Protein AF-A0A1M5U3S8-F1 (afdb_monomer)

Foldseek 3Di:
DDDDDQVPAACLVVPVVCNVFVVLLVVVVLVVDDPVQSVQKAWHHWDQDPVDGWIKTWIDTPNDIDIWTHNTSNDID

Nearest PDB structures (foldseek):
  2ljh-assembly1_A  TM=4.948E-01  e=2.667E+00  Drosophila melanogaster
  2l33-assembly1_A  TM=5.015E-01  e=3.026E+00  Homo sapiens
  8dg5-assembly1_K  TM=4.596E-01  e=2.667E+00  Drosophila melanogaster
  7zpk-assembly1_C  TM=4.973E-01  e=5.690E+00  Mus musculus
  7v6c-assembly1_B  TM=4.571E-01  e=6.457E+00  Drosophila melanogaster

Sequence (77 aa):
MFEIKVEKIKGFNTLKVSQDMFRRFLNNFLDSWEKDTRETIIPLKISKVKSKDYLRFDYMILGKKEWLHVVGSNIWY

Solvent-accessible surface area (backbone atoms only — not comparable to full-atom values): 4465 Å² total; per-residue (Å²): 132,92,76,82,62,61,83,75,26,43,49,40,84,74,44,74,85,47,43,66,48,48,55,46,22,51,52,50,58,47,67,74,39,58,70,76,58,37,75,44,52,44,76,53,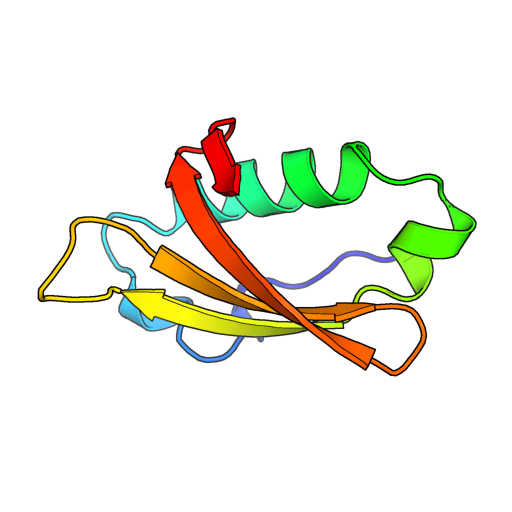32,37,43,78,44,88,94,46,96,35,31,43,38,34,30,31,43,85,91,40,82,50,69,37,42,36,71,46,44,89,40,68,94

Structure (mmCIF, N/CA/C/O backbone):
data_AF-A0A1M5U3S8-F1
#
_entry.id   AF-A0A1M5U3S8-F1
#
loop_
_atom_site.group_PDB
_atom_site.id
_atom_site.type_symbol
_atom_site.label_atom_id
_atom_site.label_alt_id
_atom_site.label_comp_id
_atom_site.label_asym_id
_atom_site.label_entity_id
_atom_site.label_seq_id
_atom_site.pdbx_PDB_ins_code
_atom_site.Cartn_x
_atom_site.Cartn_y
_atom_site.Cartn_z
_atom_site.occupancy
_atom_site.B_iso_or_equiv
_atom_site.auth_seq_id
_atom_site.auth_comp_id
_atom_site.auth_asym_id
_atom_site.auth_atom_id
_atom_site.pdbx_PDB_model_num
ATOM 1 N N . MET A 1 1 ? 8.072 -11.333 -13.124 1.00 49.50 1 MET A N 1
ATOM 2 C CA . MET A 1 1 ? 6.886 -10.736 -12.478 1.00 49.50 1 MET A CA 1
ATOM 3 C C . MET A 1 1 ? 7.309 -10.332 -11.076 1.00 49.50 1 MET A C 1
ATOM 5 O O . MET A 1 1 ? 7.737 -11.203 -10.330 1.00 49.50 1 MET A O 1
ATOM 9 N N . PHE A 1 2 ? 7.342 -9.036 -10.762 1.00 59.09 2 PHE A N 1
ATOM 10 C CA . PHE A 1 2 ? 7.753 -8.568 -9.436 1.00 59.09 2 PHE A CA 1
ATOM 11 C C . PHE A 1 2 ? 6.585 -8.784 -8.468 1.00 59.09 2 PHE A C 1
ATOM 13 O O . PHE A 1 2 ? 5.557 -8.118 -8.570 1.00 59.09 2 PHE A O 1
ATOM 20 N N . GLU A 1 3 ? 6.703 -9.775 -7.589 1.00 75.38 3 GLU A N 1
ATOM 21 C CA . GLU A 1 3 ? 5.676 -10.084 -6.597 1.00 75.38 3 GLU A CA 1
ATOM 22 C C . GLU A 1 3 ? 6.021 -9.388 -5.278 1.00 75.38 3 GLU A C 1
ATOM 24 O O . GLU A 1 3 ? 7.042 -9.675 -4.643 1.00 75.38 3 GLU A O 1
ATOM 29 N N . ILE A 1 4 ? 5.170 -8.454 -4.854 1.00 83.75 4 ILE A N 1
ATOM 30 C CA . ILE A 1 4 ? 5.321 -7.811 -3.553 1.00 83.75 4 ILE A CA 1
ATOM 31 C C . ILE A 1 4 ? 4.812 -8.764 -2.468 1.00 83.75 4 ILE A C 1
ATOM 33 O O . ILE A 1 4 ? 3.624 -9.068 -2.386 1.00 83.75 4 ILE A O 1
ATOM 37 N N . LYS A 1 5 ? 5.713 -9.172 -1.571 1.00 89.50 5 LYS A N 1
ATOM 38 C CA . LYS A 1 5 ? 5.372 -9.955 -0.374 1.00 89.50 5 LYS A CA 1
ATOM 39 C C . LYS A 1 5 ? 4.792 -9.042 0.704 1.00 89.50 5 LYS A C 1
ATOM 41 O O . LYS A 1 5 ? 5.546 -8.365 1.408 1.00 89.50 5 LYS A O 1
ATOM 46 N N . VAL A 1 6 ? 3.465 -9.012 0.839 1.00 89.31 6 VAL A N 1
ATOM 47 C CA . VAL A 1 6 ? 2.761 -8.124 1.786 1.00 89.31 6 VAL A CA 1
ATOM 48 C C . VAL A 1 6 ? 3.177 -8.330 3.241 1.00 89.31 6 VAL A C 1
ATOM 50 O O . VAL A 1 6 ? 3.159 -7.390 4.028 1.00 89.31 6 VAL A O 1
ATOM 53 N N . GLU A 1 7 ? 3.634 -9.529 3.592 1.00 91.38 7 GLU A N 1
ATOM 54 C CA . GLU A 1 7 ? 4.098 -9.901 4.929 1.00 91.38 7 GLU A CA 1
ATOM 55 C C . GLU A 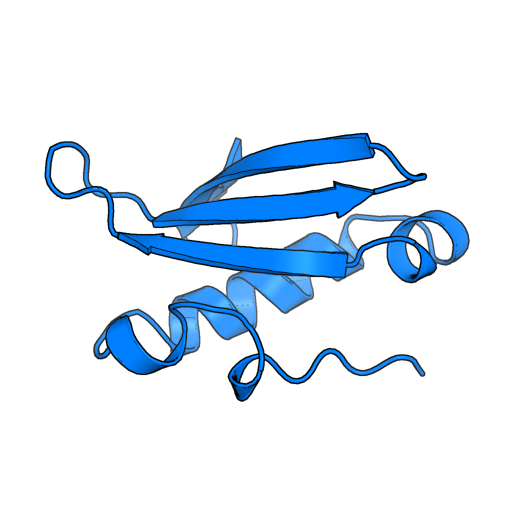1 7 ? 5.362 -9.135 5.337 1.00 91.38 7 GLU A C 1
ATOM 57 O O . GLU A 1 7 ? 5.652 -9.002 6.527 1.00 91.38 7 GLU A O 1
ATOM 62 N N . LYS A 1 8 ? 6.106 -8.610 4.355 1.00 92.44 8 LYS A N 1
ATOM 63 C CA . LYS A 1 8 ? 7.280 -7.758 4.575 1.00 92.44 8 LYS A CA 1
ATOM 64 C C . LYS A 1 8 ? 6.921 -6.282 4.765 1.00 92.44 8 LYS A C 1
ATOM 66 O O . LYS A 1 8 ? 7.779 -5.506 5.180 1.00 92.44 8 LYS A O 1
AT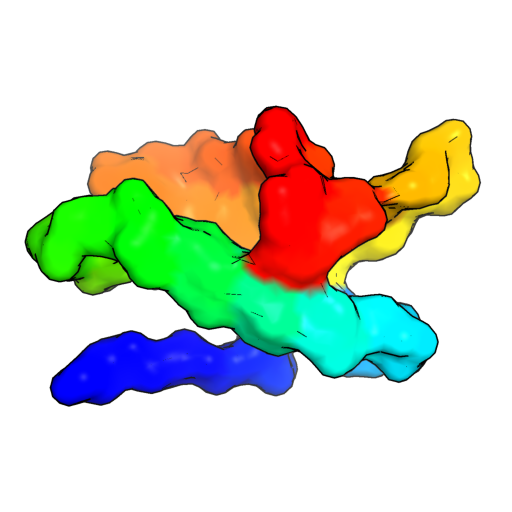OM 71 N N . ILE A 1 9 ? 5.680 -5.878 4.483 1.00 94.62 9 ILE A N 1
ATOM 72 C CA . ILE A 1 9 ? 5.240 -4.487 4.625 1.00 94.62 9 ILE A CA 1
ATOM 73 C C . ILE A 1 9 ? 5.035 -4.183 6.107 1.00 94.62 9 ILE A C 1
ATOM 75 O O . ILE A 1 9 ? 4.280 -4.858 6.816 1.00 94.62 9 ILE A O 1
ATOM 79 N N . LYS A 1 10 ? 5.688 -3.122 6.592 1.00 96.50 10 LYS A N 1
ATOM 80 C CA . LYS A 1 10 ? 5.610 -2.727 7.999 1.00 96.50 10 LYS A CA 1
ATOM 81 C C . LYS A 1 10 ? 4.154 -2.476 8.402 1.00 96.50 10 LYS A C 1
ATOM 83 O O . LYS A 1 10 ? 3.483 -1.633 7.821 1.00 96.50 10 LYS A O 1
ATOM 88 N N . GLY A 1 11 ? 3.694 -3.175 9.439 1.00 94.19 11 GLY A N 1
ATOM 89 C CA . GLY A 1 11 ? 2.336 -3.040 9.977 1.00 94.19 11 GLY A CA 1
ATOM 90 C C . GLY A 1 11 ? 1.283 -3.947 9.333 1.00 94.19 11 GLY A C 1
ATOM 91 O O . GLY A 1 11 ? 0.178 -4.027 9.854 1.00 94.19 11 GLY A O 1
ATOM 92 N N . PHE A 1 12 ? 1.603 -4.711 8.284 1.00 94.12 12 PHE A N 1
ATOM 93 C CA . PHE A 1 12 ? 0.642 -5.653 7.694 1.00 94.12 12 PHE A CA 1
ATOM 94 C C . PHE A 1 12 ? 0.187 -6.729 8.695 1.00 94.12 12 PHE A C 1
ATOM 96 O O . PHE A 1 12 ? -1.007 -6.983 8.873 1.00 94.12 12 PHE A O 1
ATOM 103 N N . ASN A 1 13 ? 1.135 -7.304 9.439 1.00 92.31 13 ASN A N 1
ATOM 104 C CA . ASN A 1 13 ? 0.848 -8.345 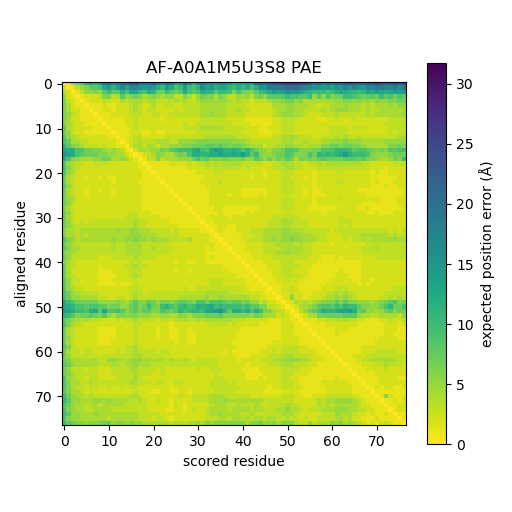10.432 1.00 92.31 13 ASN A CA 1
ATOM 105 C C . ASN A 1 13 ? -0.003 -7.844 11.617 1.00 92.31 13 ASN A C 1
ATOM 107 O O . ASN A 1 13 ? -0.570 -8.651 12.347 1.00 92.31 13 ASN A O 1
ATOM 111 N N . THR A 1 14 ? -0.138 -6.526 11.806 1.00 90.44 14 THR A N 1
ATOM 112 C CA . THR A 1 14 ? -0.954 -5.948 12.886 1.00 90.44 14 THR A CA 1
ATOM 113 C C . THR A 1 14 ? -2.388 -5.627 12.458 1.00 90.44 14 THR A C 1
ATOM 115 O O . THR A 1 14 ? -3.210 -5.306 13.316 1.00 90.44 14 THR A O 1
ATOM 118 N N . LEU A 1 15 ? -2.723 -5.757 11.166 1.00 85.75 15 LEU A N 1
ATOM 119 C CA . LEU A 1 15 ? -4.059 -5.460 10.634 1.00 85.75 15 LEU A CA 1
ATOM 120 C C . LEU A 1 15 ? -5.142 -6.457 11.065 1.00 85.75 15 LEU A C 1
ATOM 122 O O . LEU A 1 15 ? -6.315 -6.091 11.025 1.00 85.75 15 LEU A O 1
ATOM 126 N N . LYS A 1 16 ? -4.766 -7.679 11.473 1.00 80.31 16 LYS A N 1
ATOM 127 C CA . LYS A 1 16 ? -5.636 -8.804 11.877 1.00 80.31 16 LYS A CA 1
ATOM 128 C C . LYS A 1 16 ? -6.838 -9.042 10.943 1.00 80.31 16 LYS A C 1
ATOM 130 O O . LYS A 1 16 ? -6.765 -9.901 10.082 1.00 80.31 16 LYS A O 1
ATOM 135 N N . VAL A 1 17 ? -7.915 -8.270 11.084 1.00 75.25 17 VAL A N 1
ATOM 136 C CA . VAL A 1 17 ? -9.167 -8.383 10.311 1.00 75.25 17 VAL A CA 1
ATOM 137 C C . VAL A 1 17 ? -9.039 -7.821 8.887 1.00 75.25 17 VAL A C 1
ATOM 139 O O . VAL A 1 17 ? -9.716 -8.280 7.976 1.00 75.25 17 VAL A O 1
ATOM 142 N N . SER A 1 18 ? -8.164 -6.837 8.662 1.00 85.25 18 SER A N 1
ATOM 143 C CA . SER A 1 18 ? -8.097 -6.117 7.378 1.00 85.25 18 SER A CA 1
ATOM 144 C C . SER A 1 18 ? -7.027 -6.640 6.409 1.00 85.25 18 SER A C 1
ATOM 146 O 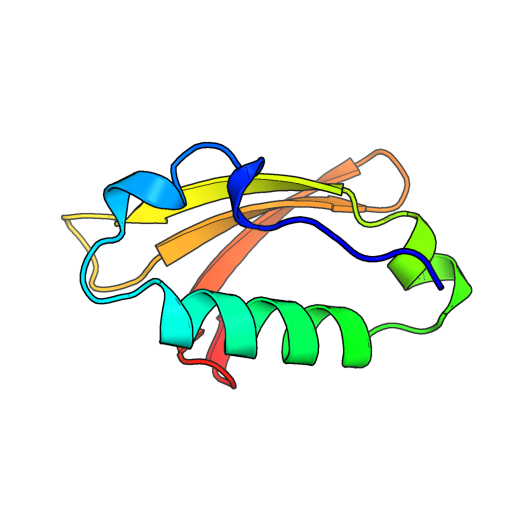O . SER A 1 18 ? -6.756 -5.985 5.404 1.00 85.25 18 SER A O 1
ATOM 148 N N . GLN A 1 19 ? -6.399 -7.788 6.688 1.00 92.19 19 GLN A N 1
ATOM 149 C CA . GLN A 1 19 ? -5.304 -8.319 5.863 1.00 92.19 19 GLN A CA 1
ATOM 150 C C . GLN A 1 19 ? -5.756 -8.702 4.452 1.00 92.19 19 GLN A C 1
ATOM 152 O O . GLN A 1 19 ? -5.120 -8.288 3.485 1.00 92.19 19 GLN A O 1
ATOM 157 N N . ASP A 1 20 ? -6.870 -9.423 4.319 1.00 93.38 20 ASP A N 1
ATOM 158 C CA . ASP A 1 20 ? -7.390 -9.836 3.008 1.00 93.38 20 ASP A CA 1
ATOM 159 C C . ASP A 1 20 ? -7.866 -8.645 2.180 1.00 93.38 20 ASP A C 1
ATOM 161 O O . ASP A 1 20 ? -7.602 -8.567 0.979 1.00 93.38 20 ASP A O 1
ATOM 165 N N . MET A 1 21 ? -8.512 -7.674 2.834 1.00 93.69 21 MET A N 1
ATOM 166 C CA . MET A 1 21 ? -8.88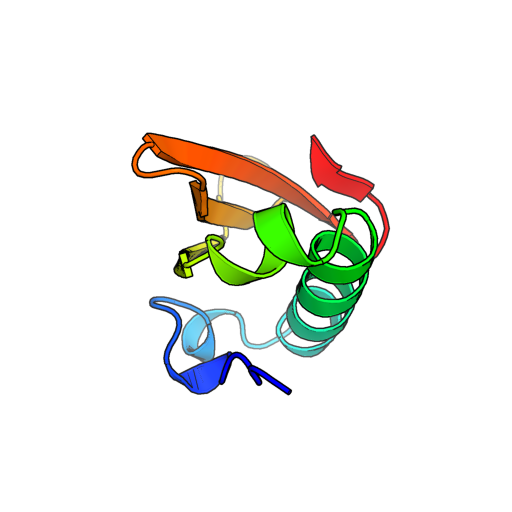9 -6.414 2.198 1.00 93.69 21 MET A CA 1
ATOM 167 C C . MET A 1 21 ? -7.648 -5.690 1.670 1.00 93.69 21 MET A C 1
ATOM 169 O O . MET A 1 21 ? -7.632 -5.285 0.510 1.00 93.69 21 MET A O 1
ATOM 173 N N . PHE A 1 22 ? -6.586 -5.603 2.477 1.00 94.88 22 PHE A N 1
ATOM 174 C CA . PHE A 1 22 ? -5.340 -4.962 2.070 1.00 94.88 22 PHE A CA 1
ATOM 175 C C . PHE A 1 22 ? -4.627 -5.705 0.930 1.00 94.88 22 PHE A C 1
ATOM 177 O O . PHE A 1 22 ? -4.112 -5.056 0.027 1.00 94.88 22 PHE A O 1
ATOM 184 N N . ARG A 1 23 ? -4.624 -7.047 0.921 1.00 95.12 23 ARG A N 1
ATOM 185 C CA . ARG A 1 23 ? -4.076 -7.838 -0.200 1.00 95.12 23 ARG A CA 1
ATOM 186 C C . ARG A 1 23 ? -4.785 -7.507 -1.511 1.00 95.12 23 ARG A C 1
ATOM 188 O O . ARG A 1 23 ? -4.127 -7.248 -2.514 1.00 95.12 23 ARG A O 1
ATOM 195 N N . ARG A 1 24 ? -6.122 -7.480 -1.491 1.00 95.31 24 ARG A N 1
ATOM 196 C CA . ARG A 1 24 ? -6.933 -7.128 -2.668 1.00 95.31 24 ARG A CA 1
ATOM 197 C C . ARG A 1 24 ? -6.699 -5.681 -3.096 1.00 95.31 24 ARG A C 1
ATOM 199 O O . ARG A 1 24 ? -6.473 -5.444 -4.274 1.00 95.31 24 ARG A O 1
ATOM 206 N N . PHE A 1 25 ? -6.685 -4.750 -2.139 1.00 96.00 25 PHE A N 1
ATOM 207 C CA . PHE A 1 25 ? -6.315 -3.355 -2.384 1.00 96.00 25 PHE A CA 1
ATOM 208 C C . PHE A 1 25 ? -4.963 -3.256 -3.092 1.00 96.00 25 PHE A C 1
ATOM 210 O O . PHE A 1 25 ? -4.880 -2.592 -4.114 1.00 96.00 25 PHE A O 1
ATOM 217 N N . LEU A 1 26 ? -3.918 -3.917 -2.583 1.00 95.69 26 LEU A N 1
ATOM 218 C CA . LEU A 1 26 ? -2.579 -3.778 -3.146 1.00 95.69 26 LEU A CA 1
ATOM 219 C C . LEU A 1 26 ? -2.520 -4.293 -4.586 1.00 95.69 26 LEU A C 1
ATOM 221 O O . LEU A 1 26 ? -1.903 -3.648 -5.424 1.00 95.69 26 LEU A O 1
ATOM 225 N N . ASN A 1 27 ? -3.179 -5.413 -4.884 1.00 94.56 27 ASN A N 1
ATOM 226 C CA . ASN A 1 27 ? -3.256 -5.918 -6.254 1.00 94.56 27 ASN A CA 1
ATOM 227 C C . ASN A 1 27 ? -3.960 -4.915 -7.173 1.00 94.56 27 ASN A C 1
ATOM 229 O O . ASN A 1 27 ? -3.385 -4.514 -8.178 1.00 94.56 27 ASN A O 1
ATOM 233 N N . ASN A 1 28 ? -5.138 -4.430 -6.775 1.00 95.81 28 ASN A N 1
ATOM 234 C CA . ASN A 1 28 ? -5.907 -3.468 -7.565 1.00 95.81 28 ASN A CA 1
ATOM 235 C C . ASN A 1 28 ? -5.161 -2.139 -7.749 1.00 95.81 28 ASN A C 1
ATOM 237 O O . ASN A 1 28 ? -5.180 -1.560 -8.830 1.00 95.81 28 ASN A O 1
ATOM 241 N N . PHE A 1 29 ? -4.472 -1.677 -6.705 1.00 95.88 29 PHE A N 1
ATOM 242 C CA . PHE A 1 29 ? -3.631 -0.490 -6.749 1.00 95.88 29 PHE A CA 1
ATOM 243 C C . PHE A 1 29 ? -2.470 -0.672 -7.725 1.00 95.88 29 PHE A C 1
ATOM 245 O O . PHE A 1 29 ? -2.216 0.210 -8.528 1.00 95.88 29 PHE A O 1
ATOM 252 N N . LEU A 1 30 ? -1.765 -1.806 -7.695 1.00 94.12 30 LEU A N 1
ATOM 253 C CA . LEU A 1 30 ? -0.658 -2.070 -8.620 1.00 94.12 30 LEU A CA 1
ATOM 254 C C . LEU A 1 30 ? -1.135 -2.258 -10.065 1.00 94.12 30 LEU A C 1
ATOM 256 O O . LEU A 1 30 ? -0.419 -1.874 -10.986 1.00 94.12 30 LEU A O 1
ATOM 260 N N . ASP A 1 31 ? -2.317 -2.840 -10.263 1.00 94.31 31 ASP A N 1
ATOM 261 C CA . ASP A 1 31 ? -2.919 -3.056 -11.581 1.00 94.31 31 ASP A CA 1
ATOM 262 C C . ASP A 1 31 ? -3.475 -1.762 -12.200 1.00 94.31 31 ASP A C 1
ATOM 264 O O . ASP A 1 31 ? -3.645 -1.699 -13.416 1.00 94.31 31 ASP A O 1
ATOM 268 N N . SER A 1 32 ? -3.708 -0.707 -11.407 1.00 94.38 32 SER A N 1
ATOM 269 C CA . SER A 1 32 ? -4.113 0.605 -11.930 1.00 94.38 32 SER A CA 1
ATOM 270 C C . SER A 1 32 ? -2.956 1.429 -12.503 1.00 94.38 32 SER A C 1
ATOM 272 O O . SER A 1 32 ? -3.194 2.511 -13.036 1.00 94.38 32 SER A O 1
ATOM 274 N N . TRP A 1 33 ? -1.711 0.963 -12.369 1.00 93.81 33 TRP A N 1
ATOM 275 C CA . TRP A 1 33 ? -0.531 1.625 -12.924 1.00 93.81 33 TRP A CA 1
ATOM 276 C C . TRP A 1 33 ? -0.017 0.900 -14.162 1.00 93.81 33 TRP A C 1
ATOM 278 O O . TRP A 1 33 ? -0.036 -0.328 -14.249 1.00 93.81 33 TRP A O 1
ATOM 288 N N . GLU A 1 34 ? 0.540 1.672 -15.094 1.00 94.31 34 GLU A N 1
ATOM 289 C CA . GLU A 1 34 ? 1.328 1.119 -16.192 1.00 94.31 34 GLU A CA 1
ATOM 290 C C . GLU A 1 34 ? 2.530 0.332 -15.658 1.00 94.31 34 GLU A C 1
ATOM 292 O O . GLU A 1 34 ? 3.087 0.652 -14.602 1.00 94.31 34 GLU A O 1
ATOM 297 N N . LYS A 1 35 ? 2.953 -0.688 -16.412 1.00 90.94 35 LYS A N 1
ATOM 298 C CA . LYS A 1 35 ? 3.982 -1.650 -15.995 1.00 90.94 35 LYS A CA 1
ATOM 299 C C . LYS A 1 35 ? 5.260 -0.976 -15.481 1.00 90.94 35 LYS A C 1
ATOM 301 O O . LYS A 1 35 ? 5.713 -1.313 -14.390 1.00 90.94 35 LYS A O 1
ATOM 306 N N . ASP A 1 36 ? 5.795 -0.010 -16.221 1.00 92.38 36 ASP A N 1
ATOM 307 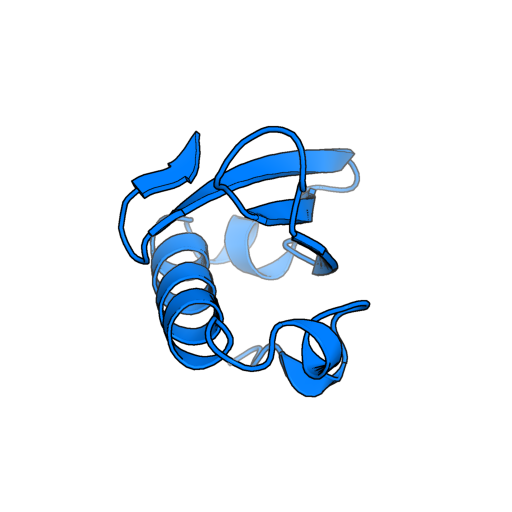C CA . ASP A 1 36 ? 7.062 0.645 -15.876 1.00 92.38 36 ASP A CA 1
ATOM 308 C C . ASP A 1 36 ? 6.938 1.454 -14.579 1.00 92.38 36 ASP A C 1
ATOM 310 O O . ASP A 1 36 ? 7.826 1.432 -13.730 1.00 92.38 36 ASP A O 1
ATOM 314 N N . THR A 1 37 ? 5.791 2.107 -14.369 1.00 92.75 37 THR A N 1
ATOM 315 C CA . THR A 1 37 ? 5.525 2.848 -13.130 1.00 92.75 37 THR A CA 1
ATOM 316 C C . THR A 1 37 ? 5.335 1.895 -11.953 1.00 92.75 37 THR A C 1
ATOM 318 O O . THR A 1 37 ? 5.926 2.108 -10.889 1.00 92.75 37 THR A O 1
ATOM 321 N N . ARG A 1 38 ? 4.569 0.813 -12.150 1.00 93.56 38 ARG A N 1
ATOM 322 C CA . ARG A 1 38 ? 4.314 -0.238 -11.154 1.00 93.56 38 ARG A CA 1
ATOM 323 C C . ARG A 1 38 ? 5.606 -0.842 -10.611 1.00 93.56 38 ARG A C 1
ATOM 325 O O . ARG A 1 38 ? 5.696 -1.091 -9.413 1.00 93.56 38 ARG A O 1
ATOM 332 N N . GLU A 1 39 ? 6.605 -1.064 -11.460 1.00 92.62 39 GLU A N 1
ATOM 333 C CA . GLU A 1 39 ? 7.900 -1.631 -11.053 1.00 92.62 39 GLU A CA 1
ATOM 334 C C . GLU A 1 39 ? 8.706 -0.697 -10.133 1.00 92.62 39 GLU A C 1
ATOM 336 O O . GLU A 1 39 ? 9.568 -1.162 -9.387 1.00 92.62 39 GLU A O 1
ATOM 341 N N . THR A 1 40 ? 8.386 0.601 -10.105 1.00 94.56 40 THR A N 1
ATOM 342 C CA . THR A 1 40 ? 8.997 1.563 -9.170 1.00 94.56 40 THR A CA 1
ATOM 343 C C . THR A 1 40 ? 8.275 1.661 -7.828 1.00 94.56 40 THR A C 1
ATOM 345 O O . THR A 1 40 ? 8.764 2.339 -6.919 1.00 94.56 40 THR A O 1
ATOM 348 N N . ILE A 1 41 ? 7.115 1.006 -7.687 1.00 95.44 41 ILE A N 1
ATOM 349 C CA . ILE A 1 41 ? 6.308 1.077 -6.472 1.00 95.44 41 ILE A CA 1
ATOM 350 C C . ILE A 1 41 ? 6.923 0.194 -5.389 1.00 95.44 41 ILE A C 1
ATOM 352 O O . ILE A 1 41 ? 6.988 -1.029 -5.510 1.00 95.44 41 ILE A O 1
ATOM 356 N N . ILE A 1 42 ? 7.313 0.816 -4.276 1.00 95.50 42 ILE A N 1
ATOM 357 C CA .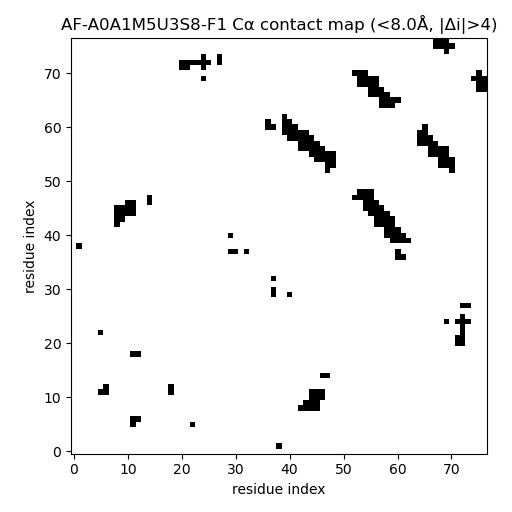 ILE A 1 42 ? 7.865 0.127 -3.107 1.00 95.50 42 ILE A CA 1
ATOM 358 C C . ILE A 1 42 ? 6.959 0.391 -1.905 1.00 95.50 42 ILE A C 1
ATOM 360 O O . ILE A 1 42 ? 6.991 1.484 -1.334 1.00 95.50 42 ILE A O 1
ATOM 364 N N . PRO A 1 43 ? 6.156 -0.592 -1.475 1.00 96.44 43 PRO A N 1
ATOM 365 C CA . PRO A 1 43 ? 5.351 -0.463 -0.269 1.00 96.44 43 PRO A CA 1
ATOM 366 C C . PRO A 1 43 ? 6.218 -0.333 0.981 1.00 96.44 43 PRO A C 1
ATOM 368 O O . PRO A 1 43 ? 7.107 -1.149 1.220 1.00 96.44 43 PRO A O 1
ATOM 371 N N . LEU A 1 44 ? 5.948 0.682 1.801 1.00 96.81 44 LEU A N 1
ATOM 372 C CA . LEU A 1 44 ? 6.758 0.982 2.982 1.00 96.81 44 LEU A CA 1
ATOM 373 C C . LEU A 1 44 ? 6.043 0.565 4.263 1.00 96.81 44 LEU A C 1
ATOM 375 O O . LEU A 1 44 ? 6.624 -0.097 5.128 1.00 96.81 44 LEU A O 1
ATOM 379 N N . LYS A 1 45 ? 4.782 0.978 4.409 1.00 97.12 45 LYS A N 1
ATOM 380 C CA . LYS A 1 45 ? 4.029 0.800 5.649 1.00 97.12 45 LYS A CA 1
ATOM 381 C C . LYS A 1 45 ? 2.528 0.797 5.390 1.00 97.12 45 LYS A C 1
ATOM 383 O O . LYS A 1 45 ? 2.028 1.540 4.559 1.00 97.12 45 LYS A O 1
ATOM 388 N N . ILE A 1 46 ? 1.808 0.011 6.177 1.00 96.56 46 ILE A N 1
ATOM 389 C CA . ILE A 1 46 ? 0.359 0.097 6.321 1.00 96.56 46 ILE A CA 1
ATOM 390 C C . ILE A 1 46 ? 0.025 0.272 7.800 1.00 96.56 46 ILE A C 1
ATOM 392 O O . ILE A 1 46 ? 0.627 -0.357 8.673 1.00 96.56 46 ILE A O 1
ATOM 396 N N . SER A 1 47 ? -0.905 1.168 8.117 1.00 95.12 47 SER A N 1
ATOM 397 C CA . SER A 1 47 ? -1.331 1.376 9.502 1.00 95.12 47 SER A CA 1
ATOM 398 C C . SER A 1 47 ? -2.801 1.735 9.607 1.00 95.12 47 SER A C 1
ATOM 400 O O . SER A 1 47 ? -3.301 2.544 8.832 1.00 95.12 47 SER A O 1
ATOM 402 N N . LYS A 1 48 ? -3.487 1.156 10.597 1.00 92.94 48 LYS A N 1
ATOM 403 C CA . LYS A 1 48 ? -4.854 1.552 10.937 1.00 92.94 48 LYS A CA 1
ATOM 404 C C . LYS A 1 48 ? -4.832 2.911 11.629 1.00 92.94 48 LYS A C 1
ATOM 406 O O . LYS A 1 48 ? -4.176 3.069 12.662 1.00 92.94 48 LYS A O 1
ATOM 411 N N . VAL A 1 49 ? -5.557 3.876 11.077 1.00 91.38 49 VAL A N 1
ATOM 412 C CA . VAL A 1 49 ? -5.775 5.169 11.725 1.00 91.38 49 VAL A CA 1
ATOM 413 C C . VAL A 1 49 ? -6.941 4.984 12.695 1.00 91.38 49 VAL A C 1
ATOM 415 O O . VAL A 1 49 ? -7.996 4.504 12.318 1.00 91.38 49 VAL A O 1
ATOM 418 N N . LYS A 1 50 ? -6.744 5.245 13.993 1.00 82.06 50 LYS A N 1
ATOM 419 C CA . LYS A 1 50 ? -7.792 4.969 15.001 1.00 82.06 50 LYS A CA 1
ATOM 420 C C . LYS A 1 50 ? -8.884 6.036 15.033 1.00 82.06 50 LYS A C 1
ATOM 422 O O . LYS A 1 50 ? -10.018 5.732 15.369 1.00 82.06 50 LYS A O 1
ATOM 427 N N . SER A 1 51 ? -8.529 7.277 14.712 1.00 85.75 51 SER A N 1
ATOM 428 C CA . SER A 1 51 ? -9.447 8.420 14.736 1.00 85.75 51 SER A CA 1
ATOM 429 C C . SER A 1 51 ? -10.360 8.498 13.513 1.00 85.75 51 SER A C 1
ATOM 431 O O . SER A 1 51 ? -11.305 9.280 13.513 1.00 85.75 51 SER A O 1
ATOM 433 N N . LYS A 1 52 ? -10.065 7.735 12.459 1.00 77.62 52 LYS A N 1
ATOM 434 C CA . LYS A 1 52 ? -10.776 7.741 11.180 1.00 77.62 52 LYS A CA 1
ATOM 435 C C . LYS A 1 52 ? -10.756 6.314 10.641 1.00 77.62 52 LYS A C 1
ATOM 437 O O . LYS A 1 52 ? -9.684 5.726 10.614 1.00 77.62 52 LYS A O 1
ATOM 442 N N . ASP A 1 53 ? -11.892 5.754 10.240 1.00 87.38 53 ASP A N 1
ATOM 443 C CA . ASP A 1 53 ? -12.008 4.328 9.890 1.00 87.38 53 ASP A CA 1
ATOM 444 C C . ASP A 1 53 ? -11.411 3.996 8.505 1.00 87.38 53 ASP A C 1
ATOM 446 O O . ASP A 1 53 ? -12.116 3.673 7.556 1.00 87.38 53 ASP A O 1
ATOM 450 N N . TYR A 1 54 ? -10.088 4.137 8.368 1.00 92.19 54 TYR A N 1
ATOM 451 C CA . TYR A 1 54 ? -9.330 3.796 7.161 1.00 92.19 54 TYR A CA 1
ATOM 452 C C . TYR A 1 54 ? -7.916 3.292 7.500 1.00 92.19 54 TYR A C 1
ATOM 454 O O . TYR A 1 54 ? -7.396 3.480 8.611 1.00 92.19 54 TYR A O 1
ATOM 462 N N . LEU A 1 55 ? -7.260 2.655 6.525 1.00 94.94 55 LEU A N 1
ATOM 463 C CA . LEU A 1 55 ? -5.838 2.317 6.610 1.00 94.94 55 LEU A CA 1
ATOM 464 C C . LEU A 1 55 ? -4.998 3.336 5.838 1.00 94.94 55 LEU A C 1
ATOM 466 O O . LEU A 1 55 ? -5.264 3.607 4.674 1.00 94.94 55 LEU A O 1
ATOM 470 N N . ARG A 1 56 ? -3.952 3.879 6.455 1.00 96.56 56 ARG A N 1
ATOM 471 C CA . ARG A 1 56 ? -2.953 4.692 5.757 1.00 96.56 56 ARG A CA 1
ATOM 472 C C . ARG A 1 56 ? -1.902 3.784 5.139 1.00 96.56 56 ARG A C 1
ATOM 474 O O . ARG A 1 56 ? -1.202 3.089 5.885 1.00 96.56 56 ARG A O 1
ATOM 481 N N . PHE A 1 57 ? -1.782 3.831 3.818 1.00 97.75 57 PHE A N 1
ATOM 482 C CA . PHE A 1 57 ? -0.755 3.125 3.061 1.00 97.75 57 PHE A CA 1
ATOM 483 C C . PHE A 1 57 ? 0.331 4.104 2.620 1.00 97.75 57 PHE A C 1
ATOM 485 O O . PHE A 1 57 ? 0.055 5.011 1.844 1.00 97.75 57 PHE A O 1
ATOM 492 N N . ASP A 1 58 ? 1.548 3.931 3.129 1.00 98.12 58 ASP A N 1
ATOM 493 C CA . ASP A 1 58 ? 2.732 4.690 2.729 1.00 98.12 58 ASP A CA 1
ATOM 494 C C . ASP A 1 58 ? 3.558 3.852 1.741 1.00 98.12 58 ASP A C 1
ATOM 496 O O . ASP A 1 58 ? 3.874 2.683 2.007 1.00 98.12 58 ASP A O 1
ATOM 500 N N . TYR A 1 59 ? 3.954 4.454 0.624 1.00 97.38 59 TYR A N 1
ATOM 501 C CA . TYR A 1 59 ? 4.714 3.803 -0.441 1.00 97.38 59 TYR A CA 1
ATOM 502 C C . TYR A 1 59 ? 5.720 4.774 -1.071 1.00 97.38 59 TYR A C 1
ATOM 504 O O . TYR A 1 59 ? 5.718 5.975 -0.803 1.00 97.38 59 TYR A O 1
ATOM 512 N N . MET A 1 60 ? 6.634 4.243 -1.872 1.00 97.38 60 MET A N 1
ATOM 513 C CA . MET A 1 60 ? 7.490 5.026 -2.753 1.00 97.38 60 MET A CA 1
ATOM 514 C C . MET A 1 60 ? 7.076 4.773 -4.196 1.00 97.38 60 MET A C 1
ATOM 516 O O . MET A 1 60 ? 6.744 3.640 -4.523 1.00 97.38 60 MET A O 1
ATOM 520 N N . ILE A 1 61 ? 7.109 5.799 -5.037 1.00 96.25 61 ILE A N 1
ATOM 521 C CA . ILE A 1 61 ? 6.858 5.720 -6.478 1.00 96.25 61 ILE A CA 1
ATOM 522 C C . ILE A 1 61 ? 7.785 6.715 -7.173 1.00 96.25 61 ILE A C 1
ATOM 524 O O . ILE A 1 61 ? 7.910 7.854 -6.724 1.00 96.25 61 ILE A O 1
ATOM 528 N N . LEU A 1 62 ? 8.504 6.285 -8.214 1.00 94.94 62 LEU A N 1
ATOM 529 C CA . LEU A 1 62 ? 9.468 7.134 -8.937 1.00 94.94 62 LEU A CA 1
ATOM 530 C C . LEU A 1 62 ? 10.449 7.892 -8.006 1.00 94.94 62 LEU A C 1
ATOM 532 O O . LEU A 1 62 ? 10.758 9.065 -8.211 1.00 94.94 62 LEU A O 1
ATOM 536 N N . GLY A 1 63 ? 10.898 7.239 -6.927 1.00 95.25 63 GLY A N 1
ATOM 537 C CA . GLY A 1 63 ? 11.811 7.821 -5.931 1.00 95.25 63 GLY A CA 1
ATOM 538 C C . GLY A 1 63 ? 11.179 8.823 -4.952 1.00 95.25 63 GLY A C 1
ATOM 539 O O . GLY A 1 63 ? 11.875 9.347 -4.082 1.00 95.25 63 GLY A O 1
ATOM 540 N N . LYS A 1 64 ? 9.870 9.080 -5.042 1.00 97.25 64 LYS A N 1
ATOM 541 C CA . LYS A 1 64 ? 9.129 9.970 -4.138 1.00 97.25 64 LYS A CA 1
ATOM 542 C C . LYS A 1 64 ? 8.312 9.167 -3.140 1.00 97.25 64 LYS A C 1
ATOM 544 O O . LYS A 1 64 ? 7.748 8.133 -3.482 1.00 97.25 64 LYS A O 1
ATOM 549 N N . LYS A 1 65 ? 8.267 9.634 -1.891 1.00 97.69 65 LYS A N 1
ATOM 550 C CA . LYS A 1 65 ? 7.397 9.054 -0.863 1.00 97.69 65 LYS A CA 1
ATOM 551 C C . LYS A 1 65 ? 6.001 9.632 -1.010 1.00 97.69 65 LYS A C 1
ATOM 553 O O . LYS A 1 65 ? 5.843 10.843 -0.928 1.00 97.69 65 LYS A O 1
ATOM 558 N N . GLU A 1 66 ? 5.028 8.748 -1.126 1.00 97.94 66 GLU A N 1
ATOM 559 C CA . GLU A 1 66 ? 3.615 9.074 -1.231 1.00 97.94 66 GLU A CA 1
ATOM 560 C C . GLU A 1 66 ? 2.817 8.268 -0.206 1.00 97.94 66 GLU A C 1
ATOM 562 O O . GLU A 1 66 ? 3.307 7.308 0.406 1.00 97.94 66 GLU A O 1
ATOM 567 N N . TRP A 1 67 ? 1.575 8.677 0.015 1.00 97.62 67 TRP A N 1
ATOM 568 C CA . TRP A 1 67 ? 0.647 7.941 0.859 1.00 97.62 67 TRP A CA 1
ATOM 569 C C . TRP A 1 67 ? -0.790 8.153 0.395 1.00 97.62 67 TRP A C 1
ATOM 571 O O . TRP A 1 67 ? -1.087 9.132 -0.280 1.00 97.62 67 TRP A O 1
ATOM 581 N N . LEU A 1 68 ? -1.676 7.232 0.769 1.00 97.12 68 LEU A N 1
ATOM 582 C CA . LEU A 1 68 ? -3.104 7.337 0.469 1.00 97.12 68 LEU A CA 1
ATOM 583 C C . LEU A 1 68 ? -3.975 6.706 1.565 1.00 97.12 68 LEU A C 1
ATOM 585 O O . LEU A 1 68 ? -3.499 5.937 2.415 1.00 97.12 68 LEU A O 1
ATOM 589 N N . HIS A 1 69 ? -5.258 7.052 1.547 1.00 95.94 69 HIS A N 1
ATOM 590 C CA . HIS A 1 69 ? -6.306 6.457 2.365 1.00 95.94 69 HIS A CA 1
ATOM 591 C C . HIS A 1 69 ? -6.802 5.183 1.691 1.00 95.94 69 HIS A C 1
ATOM 593 O O . HIS A 1 69 ? -7.255 5.228 0.558 1.00 95.94 69 HIS A O 1
ATOM 599 N N . VAL A 1 70 ? -6.779 4.053 2.392 1.00 96.06 70 VAL A N 1
ATOM 600 C CA . VAL A 1 70 ? -7.402 2.802 1.948 1.00 96.06 70 VAL A CA 1
ATOM 601 C C . VAL A 1 70 ? -8.661 2.585 2.772 1.00 96.06 70 VAL A C 1
ATOM 603 O O . VAL A 1 70 ? -8.587 2.264 3.962 1.00 96.06 70 VAL A O 1
ATOM 606 N N . VAL A 1 71 ? -9.813 2.774 2.137 1.00 94.06 71 VAL A N 1
ATOM 607 C CA . VAL A 1 71 ? -11.132 2.559 2.752 1.00 94.06 71 VAL A CA 1
ATOM 608 C C . VAL A 1 71 ? -11.661 1.165 2.404 1.00 94.06 71 VAL A C 1
ATOM 610 O O . VAL A 1 71 ? -12.319 0.520 3.215 1.00 94.06 71 VAL A O 1
ATOM 613 N N . GLY A 1 72 ? -11.309 0.648 1.226 1.00 93.25 72 GLY A N 1
ATOM 614 C CA . GLY A 1 72 ? -11.628 -0.714 0.810 1.00 93.25 72 GLY A CA 1
ATOM 615 C C . GLY A 1 72 ? -10.738 -1.184 -0.333 1.00 93.25 72 GLY A C 1
ATOM 616 O O . GLY A 1 72 ? -9.879 -0.447 -0.813 1.00 93.25 72 GLY A O 1
ATOM 617 N N . SER A 1 73 ? -10.973 -2.403 -0.821 1.00 94.31 73 SER A N 1
ATOM 618 C CA . SER A 1 73 ? -10.155 -2.990 -1.892 1.00 94.31 73 SER A CA 1
ATOM 619 C C . SER A 1 73 ? -10.239 -2.251 -3.229 1.00 94.31 73 SER A C 1
ATOM 621 O O . SER A 1 73 ? -9.381 -2.479 -4.065 1.00 94.31 73 SER A O 1
ATOM 623 N N . ASN A 1 74 ? -11.263 -1.416 -3.435 1.00 95.31 74 ASN A N 1
ATOM 624 C CA . ASN A 1 74 ? -11.525 -0.640 -4.659 1.00 95.31 74 ASN A CA 1
ATOM 625 C C . ASN A 1 74 ? -11.707 0.864 -4.385 1.00 95.31 74 ASN A C 1
ATOM 627 O O . ASN A 1 74 ? -12.165 1.593 -5.257 1.00 95.31 74 ASN A O 1
ATOM 631 N N . ILE A 1 75 ? -11.449 1.316 -3.153 1.00 94.06 75 ILE A N 1
ATOM 632 C CA . ILE A 1 75 ? -11.738 2.688 -2.721 1.00 94.06 75 ILE A CA 1
ATOM 633 C C . ILE A 1 75 ? -10.520 3.224 -1.976 1.00 94.06 75 ILE A C 1
ATOM 635 O O . ILE A 1 75 ? -10.265 2.839 -0.827 1.00 94.06 75 ILE A O 1
ATOM 639 N N . TRP A 1 76 ? -9.786 4.112 -2.645 1.00 95.00 76 TRP A N 1
ATOM 640 C CA . TRP A 1 76 ? -8.617 4.796 -2.109 1.00 95.00 76 TRP A CA 1
ATOM 641 C C . TRP A 1 76 ? -8.444 6.203 -2.698 1.00 95.00 76 TRP A C 1
ATOM 643 O O . TRP A 1 76 ? -8.869 6.439 -3.829 1.00 95.00 76 TRP A O 1
ATOM 653 N N . TYR A 1 77 ? -7.847 7.128 -1.936 1.00 92.75 77 TYR A N 1
ATOM 654 C CA . TYR A 1 77 ? -7.585 8.518 -2.350 1.00 92.75 77 TYR A CA 1
ATOM 655 C C . TYR A 1 77 ? -6.508 9.213 -1.508 1.00 92.75 77 TYR A C 1
ATOM 657 O O .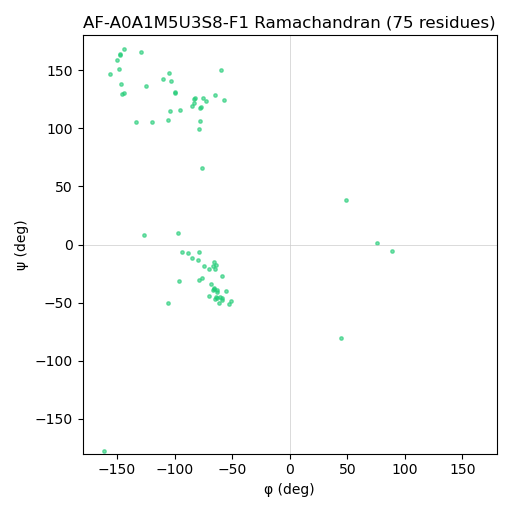 TYR A 1 77 ? -6.263 8.790 -0.351 1.00 92.75 77 TYR A O 1
#

Secondary structure (DSSP, 8-state):
-----GGGSBTGGG-GGGHHHHHHHHHHHHHTS-HHHHHT-EEEEEEEETTTTEEEEEEEETTEEEEEEEEETTEE-

pLDDT: mean 91.93, std 7.92, range [49.5, 98.12]

Mean predicted aligned error: 3.39 Å

Radius of gyration: 11.76 Å; Cα contacts (8 Å, |Δi|>4): 112; chains: 1; bounding box: 24×21×31 Å

Organism: NCBI:txid1121320